Protein AF-A0A357Y0Y4-F1 (afdb_monomer)

Nearest PDB structures (foldseek):
  2h94-assembly1_A  TM=8.566E-01  e=1.399E+00  Homo sapiens
  3q84-assembly2_H  TM=5.110E-01  e=5.531E-01  Homo sapiens
  5x11-assembly3_D  TM=4.456E-01  e=1.315E+00  Bacillus spizizenii str. W23
  6x94-assembly1_A  TM=8.386E-01  e=7.427E+00  Methanosarcina mazei Go1
  6dmp-assembly1_B  TM=4.038E-01  e=7.535E-01  synthetic construct

Structure (mmCIF, N/CA/C/O backbone):
data_AF-A0A357Y0Y4-F1
#
_entry.id   AF-A0A357Y0Y4-F1
#
loop_
_atom_site.group_PDB
_atom_site.id
_atom_site.type_symbol
_atom_site.label_atom_id
_atom_site.label_alt_id
_atom_site.label_comp_id
_atom_site.label_asym_id
_atom_site.label_entity_id
_atom_site.label_seq_id
_atom_site.pdbx_PDB_ins_code
_atom_site.Cartn_x
_atom_site.Cartn_y
_atom_site.Cartn_z
_atom_site.occupancy
_atom_site.B_iso_or_equiv
_atom_site.auth_seq_id
_atom_site.auth_comp_id
_atom_site.auth_asym_id
_atom_site.auth_atom_id
_atom_site.pdbx_PDB_model_num
ATOM 1 N N . LEU A 1 1 ? -14.192 11.789 -15.642 1.00 36.31 1 LEU A N 1
ATOM 2 C CA . LEU A 1 1 ? -14.482 10.952 -14.456 1.00 36.31 1 LEU A CA 1
ATOM 3 C C . LEU A 1 1 ? -14.557 11.874 -13.251 1.00 36.31 1 LEU A C 1
ATOM 5 O O . LEU A 1 1 ? -13.734 12.776 -13.173 1.00 36.31 1 LEU A O 1
ATOM 9 N N . ALA A 1 2 ? -15.581 11.743 -12.408 1.00 38.22 2 ALA A N 1
ATOM 10 C CA . ALA A 1 2 ? -15.852 12.682 -11.322 1.00 38.22 2 ALA A CA 1
ATOM 11 C C . ALA A 1 2 ? -15.793 11.962 -9.970 1.00 38.22 2 ALA A C 1
ATOM 13 O O . ALA A 1 2 ? -16.759 11.302 -9.592 1.00 38.22 2 ALA A O 1
ATOM 14 N N . ASP A 1 3 ? -14.687 12.137 -9.248 1.00 50.03 3 ASP A N 1
ATOM 15 C CA . ASP A 1 3 ? -14.563 11.725 -7.851 1.00 50.03 3 ASP A CA 1
ATOM 16 C C . ASP A 1 3 ? -15.243 12.776 -6.969 1.00 50.03 3 ASP A C 1
ATOM 18 O O . ASP A 1 3 ? -14.812 13.933 -6.890 1.00 50.03 3 ASP A O 1
ATOM 22 N N . LYS A 1 4 ? -16.363 12.397 -6.350 1.00 44.19 4 LYS A N 1
ATOM 23 C CA . LYS A 1 4 ? -17.110 13.262 -5.435 1.00 44.19 4 LYS A CA 1
ATOM 24 C C . LYS A 1 4 ? -17.036 12.696 -4.024 1.00 44.19 4 LYS A C 1
ATOM 26 O O . LYS A 1 4 ? -17.305 11.517 -3.820 1.00 44.19 4 LYS A O 1
ATOM 31 N N . VAL A 1 5 ? -16.703 13.549 -3.062 1.00 53.22 5 VAL A N 1
ATOM 32 C CA . VAL A 1 5 ? -16.558 13.202 -1.647 1.00 53.22 5 VAL A CA 1
ATOM 33 C C . VAL A 1 5 ? -17.590 13.982 -0.839 1.00 53.22 5 VAL A C 1
ATOM 35 O O . VAL A 1 5 ? -17.819 15.170 -1.075 1.00 53.22 5 VAL A O 1
ATOM 38 N N . PHE A 1 6 ? -18.226 13.306 0.114 1.00 51.91 6 PHE A N 1
ATOM 39 C CA . PHE A 1 6 ? -19.171 13.917 1.042 1.00 51.91 6 PHE A CA 1
ATOM 40 C C . PHE A 1 6 ? -18.448 14.305 2.331 1.00 51.91 6 PHE A C 1
ATOM 42 O O . PHE A 1 6 ? -17.707 13.496 2.887 1.00 51.91 6 PHE A O 1
ATOM 49 N N . ALA A 1 7 ? -18.684 15.520 2.820 1.00 51.38 7 ALA A N 1
ATOM 50 C CA . ALA A 1 7 ? -18.201 15.959 4.122 1.00 51.38 7 ALA A CA 1
ATOM 51 C C . ALA A 1 7 ? -19.358 16.502 4.965 1.00 51.38 7 ALA A C 1
ATOM 53 O O . ALA A 1 7 ? -20.245 17.200 4.464 1.00 51.38 7 ALA A O 1
ATOM 54 N N . TYR A 1 8 ? -19.333 16.142 6.246 1.00 53.06 8 TYR A N 1
ATOM 55 C CA . TYR A 1 8 ? -20.266 16.624 7.254 1.00 53.06 8 TYR A CA 1
ATOM 56 C C . TYR A 1 8 ? -19.745 17.915 7.870 1.00 53.06 8 TYR A C 1
ATOM 58 O O . TYR A 1 8 ? -18.614 17.967 8.356 1.00 53.06 8 TYR A O 1
ATOM 66 N N . GLU A 1 9 ? -20.591 18.935 7.866 1.00 64.06 9 GLU A N 1
ATOM 67 C CA . GLU A 1 9 ? -20.335 20.192 8.553 1.00 64.06 9 GLU A CA 1
ATOM 68 C C . GLU A 1 9 ? -20.748 20.084 10.038 1.00 64.06 9 GLU A C 1
ATOM 70 O O . GLU A 1 9 ? -21.577 19.241 10.403 1.00 64.06 9 GLU A O 1
ATOM 75 N N . PRO A 1 10 ? -20.205 20.937 10.926 1.00 45.91 10 PRO A N 1
ATOM 76 C CA . PRO A 1 10 ? -20.505 20.906 12.362 1.00 45.91 10 PRO A CA 1
ATOM 77 C C . PRO A 1 10 ? -21.977 21.172 12.718 1.00 45.91 10 PRO A C 1
ATOM 79 O O . PRO A 1 10 ? -22.388 20.907 13.844 1.00 45.91 10 PRO A O 1
ATOM 82 N N . ASP A 1 11 ? -22.757 21.712 11.779 1.00 52.09 11 ASP A N 1
ATOM 83 C CA . ASP A 1 11 ? -24.198 21.949 11.903 1.00 52.09 11 ASP A CA 1
ATOM 84 C C . ASP A 1 11 ? -25.052 20.734 11.490 1.00 52.09 11 ASP A C 1
ATOM 86 O O . ASP A 1 11 ? -26.279 20.779 11.571 1.00 52.09 11 ASP A O 1
ATOM 90 N N . GLY A 1 12 ? -24.415 19.636 11.070 1.00 51.88 12 GLY A N 1
ATOM 91 C CA . GLY A 1 12 ? -25.079 18.405 10.650 1.00 51.88 12 GLY A CA 1
ATOM 92 C C . GLY A 1 12 ? -25.521 18.393 9.186 1.00 51.88 12 GLY A C 1
ATOM 93 O O . GLY A 1 12 ? -26.154 17.425 8.761 1.00 51.88 12 GLY A O 1
ATOM 94 N N . SER A 1 13 ? -25.191 19.421 8.399 1.00 46.38 13 SER A N 1
ATOM 95 C CA . SER A 1 13 ? -25.477 19.439 6.964 1.00 46.38 13 SER A CA 1
ATOM 96 C C . SER A 1 13 ? -24.418 18.671 6.159 1.00 46.38 13 SER A C 1
ATOM 98 O O . SER A 1 13 ? -23.226 18.681 6.472 1.00 46.38 13 SER A O 1
ATOM 100 N N . LEU A 1 14 ? -24.864 17.970 5.112 1.00 48.44 14 LEU A N 1
ATOM 101 C CA . LEU A 1 14 ? -23.996 17.200 4.220 1.00 48.44 14 LEU A CA 1
ATOM 102 C C . LEU A 1 14 ? -23.660 18.036 2.980 1.00 48.44 14 LEU A C 1
ATOM 104 O O . LEU A 1 14 ? -24.561 18.390 2.215 1.00 48.44 14 LEU A O 1
ATOM 108 N N . LYS A 1 15 ? -22.375 18.321 2.747 1.00 52.84 15 LYS A N 1
ATOM 109 C CA . LYS A 1 15 ? -21.904 19.012 1.536 1.00 52.84 15 LYS A CA 1
ATOM 110 C C . LYS A 1 15 ? -21.086 18.093 0.640 1.00 52.84 15 LYS A C 1
ATOM 112 O O . LYS A 1 15 ? -20.289 17.277 1.096 1.00 52.84 15 LYS A O 1
ATOM 117 N N . LEU A 1 16 ? -21.302 18.256 -0.663 1.00 47.44 16 LEU A N 1
ATOM 118 C CA . LEU A 1 16 ? -20.640 17.500 -1.717 1.00 47.44 16 LEU A CA 1
ATOM 119 C C . LEU A 1 16 ? -19.485 18.317 -2.291 1.00 47.44 16 LEU A C 1
ATOM 121 O O . LEU A 1 16 ? -19.707 19.388 -2.857 1.00 47.44 16 LEU A O 1
ATOM 125 N N . TYR A 1 17 ? -18.272 17.787 -2.191 1.00 52.78 17 TYR A N 1
ATOM 126 C CA . TYR A 1 17 ? -17.077 18.384 -2.773 1.00 52.78 17 TYR A CA 1
ATOM 127 C C . TYR A 1 17 ? -16.596 17.511 -3.935 1.00 52.78 17 TYR A C 1
ATOM 129 O O . TYR A 1 17 ? -16.432 16.299 -3.804 1.00 52.78 17 TYR A O 1
ATOM 137 N N . THR A 1 18 ? -16.424 18.113 -5.110 1.00 42.25 18 THR A N 1
ATOM 138 C CA . THR A 1 18 ? -15.945 17.417 -6.311 1.00 42.25 18 THR A CA 1
ATOM 139 C C . THR A 1 18 ? -14.447 17.661 -6.476 1.00 42.25 18 THR A C 1
ATOM 141 O O . THR A 1 18 ? -14.048 18.767 -6.836 1.00 42.25 18 THR A O 1
ATOM 144 N N . GLY A 1 19 ? -13.637 16.644 -6.184 1.00 46.47 19 GLY A N 1
ATOM 145 C CA . GLY A 1 19 ? -12.172 16.695 -6.153 1.00 46.47 19 GLY A CA 1
ATOM 146 C C . GLY A 1 19 ? -11.649 15.748 -5.072 1.00 46.47 19 GLY A C 1
ATOM 147 O O . GLY A 1 19 ? -12.026 15.900 -3.915 1.00 46.47 19 GLY A O 1
ATOM 148 N N . GLY A 1 20 ? -10.855 14.743 -5.455 1.00 48.88 20 GLY A N 1
ATOM 149 C CA . GLY A 1 20 ? -10.447 13.611 -4.609 1.00 48.88 20 GLY A CA 1
ATOM 150 C C . GLY A 1 20 ? -9.682 13.949 -3.315 1.00 48.88 20 GLY A C 1
ATOM 151 O O . GLY A 1 20 ? -9.526 15.101 -2.921 1.00 48.88 20 GLY A O 1
ATOM 152 N N . TYR A 1 21 ? -9.188 12.909 -2.636 1.00 45.44 21 TYR A N 1
ATOM 153 C CA . TYR A 1 21 ? -8.650 12.930 -1.262 1.00 45.44 21 TYR A CA 1
ATOM 154 C C . TYR A 1 21 ? -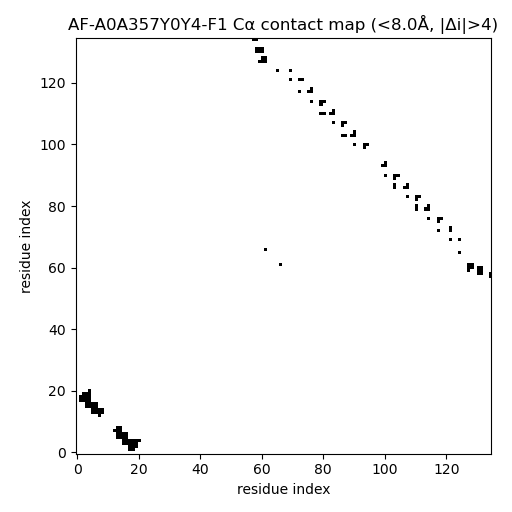7.577 14.007 -0.969 1.00 45.44 21 TYR A C 1
ATOM 156 O O . TYR A 1 21 ? -7.524 14.554 0.133 1.00 45.44 21 TYR A O 1
ATOM 164 N N . THR A 1 22 ? -6.780 14.404 -1.962 1.00 46.06 22 THR A N 1
ATOM 165 C CA . THR A 1 22 ? -5.801 15.504 -1.866 1.00 46.06 22 THR A CA 1
ATOM 166 C C . THR A 1 22 ? -6.440 16.886 -1.662 1.00 46.06 22 THR A C 1
ATOM 168 O O . THR A 1 22 ? -5.866 17.728 -0.973 1.00 46.06 22 THR A O 1
ATOM 171 N N . TYR A 1 23 ? -7.654 17.121 -2.172 1.00 49.47 23 TYR A N 1
ATOM 172 C CA . TYR A 1 23 ? -8.414 18.358 -1.935 1.00 49.47 23 TYR A CA 1
ATOM 173 C C . TYR A 1 23 ? -8.963 18.432 -0.498 1.00 49.47 23 TYR A C 1
ATOM 175 O O . TYR A 1 23 ? -9.050 19.511 0.092 1.00 49.47 23 TYR A O 1
ATOM 183 N N . TYR A 1 24 ? -9.285 17.279 0.099 1.00 50.41 24 TYR A N 1
ATOM 184 C CA . TYR A 1 24 ? -9.765 17.181 1.480 1.00 50.41 24 TYR A CA 1
ATOM 185 C C . TYR A 1 24 ? -8.674 17.542 2.502 1.00 50.41 24 TYR A C 1
ATOM 187 O O . TYR A 1 24 ? -8.943 18.287 3.448 1.00 50.41 24 TYR A O 1
ATOM 195 N N . GLN A 1 25 ? -7.430 17.095 2.288 1.00 53.59 25 GLN A N 1
ATOM 196 C CA . GLN A 1 25 ? -6.319 17.430 3.188 1.00 53.59 25 GLN A CA 1
ATOM 197 C C . GLN A 1 25 ? -5.964 18.926 3.150 1.00 53.59 25 GLN A C 1
ATOM 199 O O . GLN A 1 25 ? -5.863 19.550 4.207 1.00 53.59 25 GLN A O 1
ATOM 204 N N . GLN A 1 26 ? -5.907 19.542 1.961 1.00 51.06 26 GLN A N 1
ATOM 205 C CA . GLN A 1 26 ? -5.614 20.979 1.829 1.00 51.06 26 GLN A CA 1
ATOM 206 C C . GLN A 1 26 ? -6.681 21.875 2.485 1.00 51.06 26 GLN A C 1
ATOM 208 O O . GLN A 1 26 ? -6.356 22.922 3.048 1.00 51.06 26 GLN A O 1
ATOM 213 N N . ARG A 1 27 ? -7.960 21.468 2.484 1.00 54.16 27 ARG A N 1
ATOM 214 C CA . ARG A 1 27 ? -9.017 22.228 3.176 1.00 54.16 27 ARG A CA 1
ATOM 215 C C . ARG A 1 27 ? -8.976 22.082 4.696 1.00 54.16 27 ARG A C 1
ATOM 217 O O . ARG A 1 27 ? -9.282 23.054 5.382 1.00 54.16 27 ARG A O 1
ATOM 224 N N . ARG A 1 28 ? -8.559 20.929 5.235 1.00 54.56 28 ARG A N 1
ATOM 225 C CA . ARG A 1 28 ? -8.399 20.757 6.693 1.00 54.56 28 ARG A CA 1
ATOM 226 C C . ARG A 1 28 ? -7.284 21.622 7.275 1.00 54.56 28 ARG A C 1
ATOM 228 O O . ARG A 1 28 ? -7.406 22.064 8.418 1.00 54.56 28 ARG A O 1
ATOM 235 N N . GLU A 1 29 ? -6.225 21.877 6.515 1.00 51.34 29 GLU A N 1
ATOM 236 C CA . GLU A 1 29 ? -5.148 22.779 6.939 1.00 51.34 29 GLU A CA 1
ATOM 237 C C . GLU A 1 29 ? -5.589 24.249 6.890 1.00 51.34 29 GLU A C 1
ATOM 239 O O . GLU A 1 29 ? -5.338 24.994 7.839 1.00 51.34 29 GLU A O 1
ATOM 244 N N . ALA A 1 30 ? -6.362 24.643 5.871 1.00 50.44 30 ALA A N 1
ATOM 245 C CA . ALA A 1 30 ? -6.948 25.983 5.786 1.00 50.44 30 ALA A CA 1
ATOM 246 C C . ALA A 1 30 ? -7.999 26.260 6.887 1.00 50.44 30 ALA A C 1
ATOM 248 O O . ALA A 1 30 ? -8.058 27.367 7.421 1.00 50.44 30 ALA A O 1
ATOM 249 N N . GLU A 1 31 ? -8.793 25.261 7.294 1.00 49.88 31 GLU A N 1
ATOM 250 C CA . GLU A 1 31 ? -9.769 25.400 8.391 1.00 49.88 31 GLU A CA 1
ATOM 251 C C . GLU A 1 31 ? -9.135 25.471 9.786 1.00 49.88 31 GLU A C 1
ATOM 253 O O . GLU A 1 31 ? -9.699 26.096 10.690 1.00 49.88 31 GLU A O 1
ATOM 258 N N . LYS A 1 32 ? -7.954 24.872 9.983 1.00 45.72 32 LYS A N 1
ATOM 259 C CA . LYS A 1 32 ? -7.208 25.000 11.245 1.00 45.72 32 LYS A CA 1
ATOM 260 C C . LYS A 1 32 ? -6.609 26.397 11.437 1.00 45.72 32 LYS A C 1
ATOM 262 O O . LYS A 1 32 ? -6.428 26.804 12.581 1.00 45.72 32 LYS A O 1
ATOM 267 N N . ALA A 1 33 ? -6.368 27.151 10.363 1.00 42.97 33 ALA A N 1
ATOM 268 C CA . ALA A 1 33 ? -5.815 28.506 10.432 1.00 42.97 33 ALA A CA 1
ATOM 269 C C . ALA A 1 33 ? -6.865 29.610 10.696 1.00 42.97 33 ALA A C 1
ATOM 271 O O . ALA A 1 33 ? -6.496 30.731 11.036 1.00 42.97 33 ALA A O 1
ATOM 272 N N . ALA A 1 34 ? -8.168 29.316 10.581 1.00 45.34 34 ALA A N 1
ATOM 273 C CA . ALA A 1 34 ? -9.238 30.316 10.711 1.00 45.34 34 ALA A CA 1
ATOM 274 C C . ALA A 1 34 ? -9.911 30.374 12.099 1.00 45.34 34 ALA A C 1
ATOM 276 O O . ALA A 1 34 ? -10.781 31.214 12.328 1.00 45.34 34 ALA A O 1
ATOM 277 N N . ARG A 1 35 ? -9.531 29.514 13.054 1.00 42.09 35 ARG A N 1
ATOM 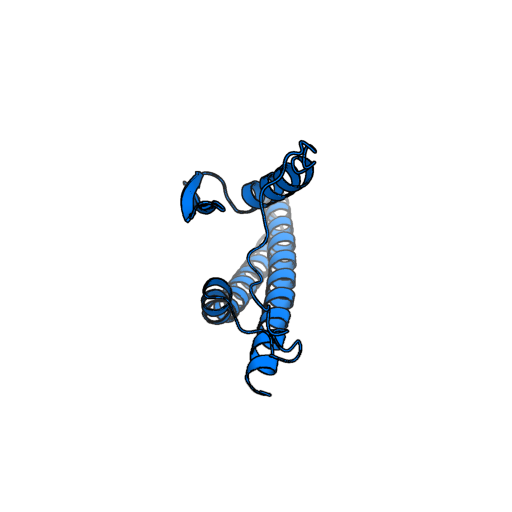278 C CA . ARG A 1 35 ? -10.102 29.521 14.413 1.00 42.09 35 ARG A CA 1
ATOM 279 C C . ARG A 1 35 ? -9.237 30.319 15.387 1.00 42.09 35 ARG A C 1
ATOM 281 O O . ARG A 1 35 ? -8.654 29.769 16.314 1.00 42.09 35 ARG A O 1
ATOM 288 N N . VAL A 1 36 ? -9.217 31.636 15.198 1.00 41.56 36 VAL A N 1
ATOM 289 C CA . VAL A 1 36 ? -8.942 32.584 16.286 1.00 41.56 36 VAL A CA 1
ATOM 290 C C . VAL A 1 36 ? -10.299 32.959 16.890 1.00 41.56 36 VAL A C 1
ATOM 292 O O . VAL A 1 36 ? -11.087 33.622 16.213 1.00 41.56 36 VAL A O 1
ATOM 295 N N . PRO A 1 37 ? -10.646 32.533 18.118 1.00 43.34 37 PRO A N 1
ATOM 296 C CA . PRO A 1 37 ? -11.902 32.945 18.716 1.00 43.34 37 PRO A CA 1
ATOM 297 C C . PRO A 1 37 ? -11.773 34.394 19.191 1.00 43.34 37 PRO A C 1
ATOM 299 O O . PRO A 1 37 ? -11.037 34.714 20.124 1.00 43.34 37 PRO A O 1
ATOM 302 N N . ARG A 1 38 ? -12.506 35.275 18.510 1.00 33.59 38 ARG A N 1
ATOM 303 C CA . ARG A 1 38 ? -12.780 36.651 18.916 1.00 33.59 38 ARG A CA 1
ATOM 304 C C . ARG A 1 38 ? -13.454 36.637 20.292 1.00 33.59 38 ARG A C 1
ATOM 306 O O . ARG A 1 38 ? -14.554 36.113 20.438 1.00 33.59 38 ARG A O 1
ATOM 313 N N . GLN A 1 39 ? -12.776 37.208 21.285 1.00 43.78 39 GLN A N 1
ATOM 314 C CA . GLN A 1 39 ? -13.378 37.646 22.541 1.00 43.78 39 GLN A CA 1
ATOM 315 C C . GLN A 1 39 ? -14.471 38.674 22.237 1.00 43.78 39 GLN A C 1
ATOM 317 O O . GLN A 1 39 ? -14.170 39.734 21.694 1.00 43.78 39 GLN A O 1
ATOM 322 N N . GLU A 1 40 ? -15.706 38.400 22.648 1.00 35.69 40 GLU A N 1
ATOM 323 C CA . GLU A 1 40 ? -16.613 39.459 23.076 1.00 35.69 40 GLU A CA 1
ATOM 324 C C . GLU A 1 40 ? -17.592 38.921 24.124 1.00 35.69 40 GLU A C 1
ATOM 326 O O . GLU A 1 40 ? -18.178 37.847 24.009 1.00 35.69 40 GLU A O 1
ATOM 331 N N . SER A 1 41 ? -17.645 39.665 25.214 1.00 37.16 41 SER A N 1
ATOM 332 C CA . SER A 1 41 ? -18.212 39.372 26.521 1.00 37.16 41 SER A CA 1
ATOM 333 C C . SER A 1 41 ? -19.617 39.948 26.679 1.00 37.16 41 SER A C 1
ATOM 335 O O . SER A 1 41 ? -19.796 41.121 26.370 1.00 37.16 41 SER A O 1
ATOM 337 N N . ALA A 1 42 ? -20.551 39.194 27.273 1.00 36.38 42 ALA A N 1
ATOM 338 C CA . ALA A 1 42 ? -21.488 39.667 28.312 1.00 36.38 42 ALA A CA 1
ATOM 339 C C . ALA A 1 42 ? -22.417 38.527 28.809 1.00 36.38 42 ALA A C 1
ATOM 341 O O . ALA A 1 42 ? -22.642 37.571 28.069 1.00 36.38 42 ALA A O 1
ATOM 342 N N . PRO A 1 43 ? -22.934 38.586 30.058 1.00 54.91 43 PRO A N 1
ATOM 343 C CA . PRO A 1 43 ? -23.205 37.394 30.867 1.00 54.91 43 PRO A CA 1
ATOM 344 C C . PRO A 1 43 ? -24.694 37.161 31.193 1.00 54.91 43 PRO A C 1
ATOM 346 O O . PRO A 1 43 ? -25.446 38.115 31.366 1.00 54.91 43 PRO A O 1
ATOM 349 N N . ALA A 1 44 ? -25.101 35.900 31.405 1.00 34.56 44 ALA A N 1
ATOM 350 C CA . ALA A 1 44 ? -26.301 35.574 32.189 1.00 34.56 44 ALA A CA 1
ATOM 351 C C . ALA A 1 44 ? -26.308 34.121 32.723 1.00 34.56 44 ALA A C 1
ATOM 353 O O . ALA A 1 44 ? -26.599 33.183 31.992 1.00 34.56 44 ALA A O 1
ATOM 354 N N . ALA A 1 45 ? -26.037 34.018 34.029 1.00 39.94 45 ALA A N 1
ATOM 355 C CA . ALA A 1 45 ? -26.510 33.061 35.045 1.00 39.94 45 ALA A CA 1
ATOM 356 C C . ALA A 1 45 ? -26.322 31.523 34.886 1.00 39.94 45 ALA A C 1
ATOM 358 O O . ALA A 1 45 ? -26.568 30.942 33.831 1.00 39.94 45 ALA A O 1
ATOM 359 N N . PRO A 1 46 ? -25.957 30.822 35.984 1.00 47.91 46 PRO A N 1
ATOM 360 C CA . PRO A 1 46 ? -25.518 29.434 35.947 1.00 47.91 46 PRO A CA 1
ATOM 361 C C . PRO A 1 46 ? -26.696 28.459 36.068 1.00 47.91 46 PRO A C 1
ATOM 363 O O . PRO A 1 46 ? -27.537 28.579 36.959 1.00 47.91 46 PRO A O 1
ATOM 366 N N . LYS A 1 47 ? -26.713 27.416 35.237 1.00 41.97 47 LYS A N 1
ATOM 367 C CA . LYS A 1 47 ? -27.358 26.149 35.598 1.00 41.97 47 LYS A CA 1
ATOM 368 C C . LYS A 1 47 ? -26.269 25.102 35.719 1.00 41.97 47 LYS A C 1
ATOM 370 O O . LYS A 1 47 ? -25.661 24.708 34.730 1.00 41.97 47 LYS A O 1
ATOM 375 N N . SER A 1 48 ? -26.014 24.699 36.960 1.00 49.12 48 SER A N 1
ATOM 376 C CA . SER A 1 48 ? -25.148 23.580 37.293 1.00 49.12 48 SER A CA 1
ATOM 377 C C . SER A 1 48 ? -25.702 22.312 36.647 1.00 49.12 48 SER A C 1
ATOM 379 O O . SER A 1 48 ? -26.663 21.718 37.139 1.00 49.12 48 SER A O 1
ATOM 381 N N . VAL A 1 49 ? -25.091 21.886 35.550 1.00 42.91 49 VAL A N 1
ATOM 382 C CA . VAL A 1 49 ? -25.120 20.482 35.166 1.00 42.91 49 VAL A CA 1
ATOM 383 C C . VAL A 1 49 ? -23.882 19.890 35.814 1.00 42.91 49 VAL A C 1
ATOM 385 O O . VAL A 1 49 ? -22.763 20.235 35.451 1.00 42.91 49 VAL A O 1
ATOM 388 N N . GLN A 1 50 ? -24.088 19.072 36.845 1.00 47.06 50 GLN A N 1
ATOM 389 C CA . GLN A 1 50 ? -23.044 18.191 37.350 1.00 47.06 50 GLN A CA 1
ATOM 390 C C . GLN A 1 50 ? -22.594 17.304 36.184 1.00 47.06 50 GLN A C 1
ATOM 392 O O . GLN A 1 50 ? -23.248 16.312 35.859 1.00 47.06 50 GLN A O 1
ATOM 397 N N . GLU A 1 51 ? -21.493 17.671 35.534 1.00 45.09 51 GLU A N 1
ATOM 398 C CA . GLU A 1 51 ? -20.741 16.740 34.708 1.00 45.09 51 GLU A CA 1
ATOM 399 C C . GLU A 1 51 ? -20.174 15.681 35.650 1.00 45.09 51 GLU A C 1
ATOM 401 O O . GLU A 1 51 ? -19.194 15.897 36.362 1.00 45.09 51 GLU A O 1
ATOM 406 N N . LYS A 1 52 ? -20.831 14.517 35.692 1.00 49.03 52 LYS A N 1
ATOM 407 C CA . LYS A 1 52 ? -20.172 13.307 36.180 1.00 49.03 52 LYS A CA 1
ATOM 408 C C . LYS A 1 52 ? -18.884 13.149 35.367 1.00 49.03 52 LYS A C 1
ATOM 410 O O . LYS A 1 52 ? -18.975 13.200 34.137 1.00 49.03 52 LYS A O 1
ATOM 415 N N . PRO A 1 53 ? -17.722 12.926 36.001 1.00 46.28 53 PRO A N 1
ATOM 416 C CA . PRO A 1 53 ? -16.504 12.651 35.262 1.00 46.28 53 PRO A CA 1
ATOM 417 C C . PRO A 1 53 ? -16.763 11.378 34.455 1.00 46.28 53 PRO A C 1
ATOM 419 O O . PRO A 1 53 ? -16.968 10.302 35.020 1.00 46.28 53 PRO A O 1
ATOM 422 N N . ARG A 1 54 ? -16.864 11.506 33.127 1.00 54.03 54 ARG A N 1
ATOM 423 C CA . ARG A 1 54 ? -16.859 10.343 32.241 1.00 54.03 54 ARG A CA 1
ATOM 424 C C . ARG A 1 54 ? -15.515 9.671 32.478 1.00 54.03 54 ARG A C 1
ATOM 426 O O . ARG A 1 54 ? -14.481 10.233 32.140 1.00 54.03 54 ARG A O 1
ATOM 433 N N . SER A 1 55 ? -15.581 8.518 33.134 1.00 49.62 55 SER A N 1
ATOM 434 C CA . SER A 1 55 ? -14.482 7.594 33.391 1.00 49.62 55 SER A CA 1
ATOM 435 C C . SER A 1 55 ? -13.520 7.574 32.203 1.00 49.62 55 SER A C 1
ATOM 437 O O . SER A 1 55 ? -13.943 7.235 31.094 1.00 49.62 55 SER A O 1
ATOM 439 N N . GLN A 1 56 ? -12.267 7.957 32.444 1.00 55.28 56 GLN A N 1
ATOM 440 C CA . GLN A 1 56 ? -11.195 8.005 31.445 1.00 55.28 56 GLN A CA 1
ATOM 441 C C . G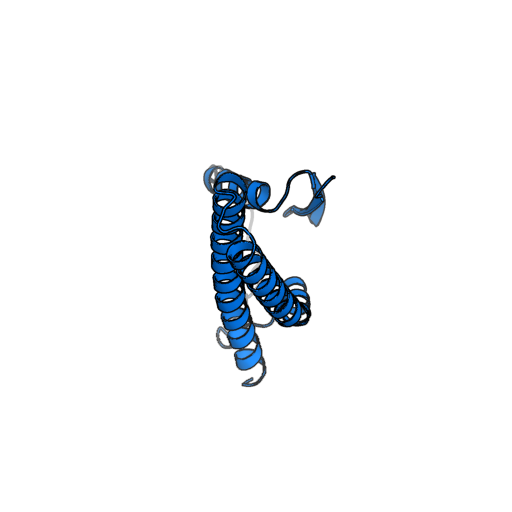LN A 1 56 ? -10.719 6.610 30.995 1.00 55.28 56 GLN A C 1
ATOM 443 O O . GLN A 1 56 ? -9.863 6.527 30.128 1.00 55.28 56 GLN A O 1
ATOM 448 N N . ASP A 1 57 ? -11.319 5.533 31.509 1.00 59.16 57 ASP A N 1
ATOM 449 C CA . ASP A 1 57 ? -10.825 4.161 31.333 1.00 59.16 57 ASP A CA 1
ATOM 450 C C . ASP A 1 57 ? -11.603 3.317 30.315 1.00 59.16 57 ASP A C 1
ATOM 452 O O . ASP A 1 57 ? -11.457 2.099 30.289 1.00 59.16 57 ASP A O 1
ATOM 456 N N . LYS A 1 58 ? -12.486 3.907 29.497 1.00 64.88 58 LYS A N 1
ATOM 457 C CA . LYS A 1 58 ? -13.186 3.107 28.478 1.00 64.88 58 LYS A CA 1
ATOM 458 C C . LYS A 1 58 ? -12.308 2.957 27.238 1.00 64.88 58 LYS A C 1
ATOM 460 O O . LYS A 1 58 ? -11.860 3.984 26.721 1.00 64.88 58 LYS A O 1
ATOM 465 N N . PRO A 1 59 ? -12.124 1.728 26.726 1.00 70.19 59 PRO A N 1
ATOM 466 C CA . PRO A 1 59 ? -11.371 1.505 25.501 1.00 70.19 59 PRO A CA 1
ATOM 467 C C . PRO A 1 59 ? -11.984 2.301 24.355 1.00 70.19 59 PRO A C 1
ATOM 469 O O . PRO A 1 59 ? -13.202 2.533 24.271 1.00 70.19 59 PRO A O 1
ATOM 472 N N . ARG A 1 60 ? -11.123 2.717 23.437 1.00 81.62 60 ARG A N 1
ATOM 473 C CA . ARG A 1 60 ? -11.561 3.377 22.219 1.00 81.62 60 ARG A CA 1
ATOM 474 C C . ARG A 1 60 ? -12.338 2.375 21.364 1.00 81.62 60 ARG A C 1
ATOM 476 O O . ARG A 1 60 ? -11.877 1.268 21.137 1.00 81.62 60 ARG A O 1
ATOM 483 N N . ARG A 1 61 ? -13.515 2.775 20.876 1.00 89.81 61 ARG A N 1
ATOM 484 C CA . ARG A 1 61 ? -14.324 1.971 19.946 1.00 89.81 61 ARG A CA 1
ATOM 485 C C . ARG A 1 61 ? -14.213 2.517 18.530 1.00 89.81 61 ARG A C 1
ATOM 487 O O . ARG A 1 61 ? -14.017 3.723 18.363 1.00 89.81 61 ARG A O 1
ATOM 494 N N . PHE A 1 62 ? -14.405 1.654 17.536 1.00 91.12 62 PHE A N 1
ATOM 495 C CA . PHE A 1 62 ? -14.498 2.073 16.140 1.00 91.12 62 PHE A CA 1
ATOM 496 C C . PHE A 1 62 ? -15.610 3.104 15.928 1.00 91.12 62 PHE A C 1
ATOM 498 O O . PHE A 1 62 ? -16.725 2.978 16.444 1.00 91.12 62 PHE A O 1
ATOM 505 N N . THR A 1 63 ? -15.321 4.103 15.102 1.00 93.62 63 THR A N 1
ATOM 506 C CA . THR A 1 63 ? -16.360 4.894 14.436 1.00 93.62 63 THR A CA 1
ATOM 507 C C . THR A 1 63 ? -17.002 4.089 13.302 1.00 93.62 63 THR A C 1
ATOM 509 O O . THR A 1 63 ? -16.423 3.125 12.807 1.00 93.62 63 THR A O 1
ATOM 512 N N . PHE A 1 64 ? -18.187 4.494 12.834 1.00 90.50 64 PHE A N 1
ATOM 513 C CA . PHE A 1 64 ? -18.863 3.817 11.715 1.00 90.50 64 PHE A CA 1
ATOM 514 C C . PHE A 1 64 ? -17.996 3.755 10.444 1.00 90.50 64 PHE A C 1
ATOM 516 O O . PHE A 1 64 ? -17.964 2.737 9.757 1.00 90.50 64 PHE A O 1
ATOM 523 N N . SER A 1 65 ? -17.260 4.830 10.149 1.00 91.81 65 SER A N 1
ATOM 524 C CA . SER A 1 65 ? -16.324 4.873 9.025 1.00 91.81 65 SER A CA 1
ATOM 525 C C . SER A 1 65 ? -15.154 3.911 9.204 1.00 91.81 65 SER A C 1
ATOM 527 O O . SER A 1 65 ? -14.834 3.192 8.267 1.00 91.81 65 SER A O 1
ATOM 529 N N . GLU A 1 66 ? -14.552 3.860 10.397 1.00 93.25 66 GLU A N 1
ATOM 530 C CA . GLU A 1 66 ? -13.434 2.947 10.676 1.00 93.25 66 GLU A CA 1
ATOM 531 C C . GLU A 1 66 ? -13.888 1.484 10.660 1.00 93.25 66 GLU A C 1
ATOM 533 O O . GLU A 1 66 ? -13.157 0.630 10.183 1.00 93.25 66 GLU A O 1
ATOM 538 N N . GLN A 1 67 ? -15.110 1.188 11.110 1.00 92.81 67 GLN A N 1
ATOM 539 C CA . GLN A 1 67 ? -15.661 -0.165 11.045 1.00 92.81 67 GLN A CA 1
ATOM 540 C C . GLN A 1 67 ? -15.831 -0.642 9.598 1.00 92.81 67 GLN A C 1
ATOM 542 O O . GLN A 1 67 ? -15.518 -1.788 9.284 1.00 92.81 67 GLN A O 1
ATOM 547 N N . LYS A 1 68 ? -16.315 0.236 8.711 1.00 92.12 68 LYS A N 1
ATOM 548 C CA . LYS A 1 68 ? -16.396 -0.071 7.281 1.00 92.12 68 LYS A CA 1
ATOM 549 C C . LYS A 1 68 ? -15.003 -0.243 6.675 1.00 92.12 68 LYS A C 1
ATOM 551 O O . LYS A 1 68 ? -14.780 -1.187 5.930 1.00 92.12 68 LYS A O 1
ATOM 556 N N . GLU A 1 69 ? -14.083 0.657 7.003 1.00 93.75 69 GLU A N 1
ATOM 557 C CA . GLU A 1 69 ? -12.708 0.604 6.512 1.00 93.75 69 GLU A CA 1
ATOM 558 C C . GLU A 1 69 ? -12.008 -0.690 6.930 1.00 93.75 69 GLU A C 1
ATOM 560 O O . GLU A 1 69 ? -11.422 -1.356 6.088 1.00 93.75 69 GLU A O 1
ATOM 565 N N . TYR A 1 70 ? -12.145 -1.098 8.191 1.00 95.56 70 TYR A N 1
ATOM 566 C CA . TYR A 1 70 ? -11.583 -2.344 8.708 1.00 95.56 70 TYR A CA 1
ATOM 567 C C . TYR A 1 70 ? -12.104 -3.579 7.959 1.00 95.56 70 TYR A C 1
ATOM 569 O O . TYR A 1 70 ? -11.342 -4.496 7.681 1.00 95.56 70 TYR A O 1
ATOM 577 N N . ALA A 1 71 ? -13.376 -3.575 7.547 1.00 95.75 71 ALA A N 1
ATOM 578 C CA . ALA A 1 71 ? -13.952 -4.663 6.756 1.00 95.75 71 ALA A CA 1
ATOM 579 C C . ALA A 1 71 ? -13.437 -4.725 5.303 1.00 95.75 71 ALA A C 1
ATOM 581 O O . ALA A 1 71 ? -13.579 -5.757 4.650 1.00 95.75 71 ALA A O 1
ATOM 582 N N . GLU A 1 72 ? -12.885 -3.631 4.771 1.00 95.69 72 GLU A N 1
ATOM 583 C CA . GLU A 1 72 ? -12.468 -3.521 3.366 1.00 95.69 72 GLU A CA 1
ATOM 584 C C . GLU A 1 72 ? -10.938 -3.517 3.198 1.00 95.69 72 GLU A C 1
ATOM 586 O O . GLU A 1 72 ? -10.435 -3.946 2.157 1.00 95.69 72 GLU A O 1
ATOM 591 N N . ILE A 1 73 ? -10.189 -3.047 4.201 1.00 93.25 73 ILE A N 1
ATOM 592 C CA . ILE A 1 73 ? -8.767 -2.703 4.081 1.00 93.25 73 ILE A CA 1
ATOM 593 C C . ILE A 1 73 ? -7.882 -3.892 3.691 1.00 93.25 73 ILE A C 1
ATOM 595 O O . ILE A 1 73 ? -6.994 -3.719 2.862 1.00 93.25 73 ILE A O 1
ATOM 599 N N . GLU A 1 74 ? -8.163 -5.103 4.179 1.00 95.31 74 GLU A N 1
ATOM 600 C CA . GLU A 1 74 ? -7.420 -6.311 3.788 1.00 95.31 74 GLU A CA 1
ATOM 601 C C . GLU A 1 74 ? -7.564 -6.606 2.289 1.00 95.31 74 GLU A C 1
ATOM 603 O O . GLU A 1 74 ? -6.592 -6.922 1.602 1.00 95.31 74 GLU A O 1
ATOM 608 N N . GLY A 1 75 ? -8.773 -6.433 1.745 1.00 93.81 75 GLY A N 1
ATOM 609 C CA . GLY A 1 75 ? -9.028 -6.578 0.314 1.00 93.81 75 GLY A CA 1
ATOM 610 C C . GLY A 1 75 ? -8.324 -5.498 -0.510 1.00 93.81 75 GLY A C 1
ATOM 611 O O . GLY A 1 75 ? -7.797 -5.779 -1.587 1.00 93.81 75 GLY A O 1
ATOM 612 N N . VAL A 1 76 ? -8.267 -4.266 0.005 1.00 91.12 76 VAL A N 1
ATOM 613 C CA . VAL A 1 76 ? -7.558 -3.153 -0.646 1.00 91.12 76 VAL A CA 1
ATOM 614 C C . VAL A 1 76 ? -6.041 -3.376 -0.641 1.00 91.12 76 VAL A C 1
ATOM 616 O O . VAL A 1 76 ? -5.392 -3.102 -1.655 1.00 91.12 76 VAL A O 1
ATOM 619 N N . ILE A 1 77 ? -5.481 -3.903 0.452 1.00 92.25 77 ILE A N 1
ATOM 620 C CA . ILE A 1 77 ? -4.074 -4.320 0.554 1.00 92.25 77 ILE A CA 1
ATOM 621 C C . ILE A 1 77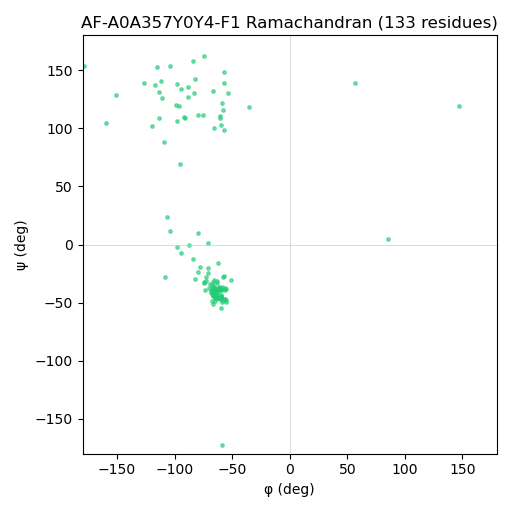 ? -3.788 -5.397 -0.493 1.00 92.25 77 ILE A C 1
ATOM 623 O O . ILE A 1 77 ? -2.947 -5.184 -1.364 1.00 92.25 77 ILE A O 1
ATOM 627 N N . ALA A 1 78 ? -4.560 -6.487 -0.500 1.00 94.81 78 ALA A N 1
ATOM 628 C CA . ALA A 1 78 ? -4.376 -7.589 -1.444 1.00 94.81 78 ALA A CA 1
ATOM 629 C C . ALA A 1 78 ? -4.491 -7.143 -2.915 1.00 94.81 78 ALA A C 1
ATOM 631 O O . ALA A 1 78 ? -3.717 -7.585 -3.767 1.00 94.81 78 ALA A O 1
ATOM 632 N N . SER A 1 79 ? -5.424 -6.235 -3.228 1.00 93.88 79 SER A N 1
ATOM 633 C CA . SER A 1 79 ? -5.535 -5.638 -4.567 1.00 93.88 79 SER A CA 1
ATOM 634 C C . SER A 1 79 ? -4.297 -4.816 -4.923 1.00 93.88 79 SER A C 1
ATOM 636 O O . SER A 1 79 ? -3.758 -4.970 -6.015 1.00 93.88 79 SER A O 1
ATOM 638 N N . THR A 1 80 ? -3.817 -3.978 -3.999 1.00 88.62 80 THR A N 1
ATOM 639 C CA . THR A 1 80 ? -2.642 -3.117 -4.214 1.00 88.62 80 THR A CA 1
ATOM 640 C C . THR A 1 80 ? -1.372 -3.957 -4.409 1.00 88.62 80 THR A C 1
ATOM 642 O O . THR A 1 80 ? -0.589 -3.681 -5.316 1.00 88.62 80 THR A O 1
ATOM 645 N N . GLU A 1 81 ? -1.198 -5.042 -3.650 1.00 97.00 81 GLU A N 1
ATOM 646 C CA . GLU A 1 81 ? -0.121 -6.019 -3.868 1.00 97.00 81 GLU A CA 1
ATOM 647 C C . GLU A 1 81 ? -0.236 -6.727 -5.226 1.00 97.00 81 GLU A C 1
ATOM 649 O O . GLU A 1 81 ? 0.768 -6.986 -5.895 1.00 97.00 81 GLU A O 1
ATOM 654 N N . GLY A 1 82 ? -1.460 -7.065 -5.640 1.00 94.44 82 GLY A N 1
ATOM 655 C CA . GLY A 1 82 ? -1.737 -7.653 -6.948 1.00 94.44 82 GLY A CA 1
ATOM 656 C C . GLY A 1 82 ? -1.353 -6.718 -8.094 1.00 94.44 82 GLY A C 1
ATOM 657 O O . GLY A 1 82 ? -0.674 -7.138 -9.031 1.00 94.44 82 GLY A O 1
ATOM 658 N N . GLU A 1 83 ? -1.732 -5.445 -7.997 1.00 91.19 83 GLU A N 1
ATOM 659 C CA . GLU A 1 83 ? -1.354 -4.394 -8.948 1.00 91.19 83 GLU A CA 1
ATOM 660 C C . GLU A 1 83 ? 0.169 -4.229 -9.019 1.00 91.19 83 GLU A C 1
ATOM 662 O O . GLU A 1 83 ? 0.726 -4.207 -10.118 1.00 91.19 83 GLU A O 1
ATOM 667 N N . LEU A 1 84 ? 0.857 -4.210 -7.872 1.00 95.12 84 LEU A N 1
ATOM 668 C CA . LEU A 1 84 ? 2.317 -4.101 -7.814 1.00 95.12 84 LEU A CA 1
ATOM 669 C C . LEU A 1 84 ? 3.005 -5.265 -8.547 1.00 95.12 84 LEU A C 1
ATOM 671 O O . LEU A 1 84 ? 3.886 -5.046 -9.379 1.00 95.12 84 LEU A O 1
ATOM 675 N N . LYS A 1 85 ? 2.539 -6.504 -8.331 1.00 96.56 85 LYS A N 1
ATOM 676 C CA . LYS A 1 85 ? 3.038 -7.697 -9.045 1.00 96.56 85 LYS A CA 1
ATOM 677 C C . LYS A 1 85 ? 2.837 -7.593 -10.557 1.00 96.56 85 LYS A C 1
ATOM 679 O O . LYS A 1 85 ? 3.692 -8.030 -11.330 1.00 96.56 85 LYS A O 1
ATOM 684 N N . VAL A 1 86 ? 1.709 -7.034 -10.999 1.00 95.31 86 VAL A N 1
ATOM 685 C CA . VAL A 1 86 ? 1.446 -6.805 -12.427 1.00 95.31 86 VAL A CA 1
ATOM 686 C C . VAL A 1 86 ? 2.408 -5.762 -12.993 1.00 95.31 86 VAL A C 1
ATOM 688 O O . VAL A 1 86 ? 2.974 -5.998 -14.061 1.00 95.31 86 VAL A O 1
ATOM 691 N N . VAL A 1 87 ? 2.637 -4.653 -12.285 1.00 95.50 87 VAL A N 1
ATOM 692 C CA . VAL A 1 87 ? 3.596 -3.613 -12.693 1.00 95.50 87 VAL A CA 1
ATOM 693 C C . VAL A 1 87 ? 5.002 -4.195 -12.833 1.00 95.50 87 VAL A C 1
ATOM 695 O O . VAL A 1 87 ? 5.610 -4.026 -13.888 1.00 95.50 87 VAL A O 1
ATOM 698 N N . HIS A 1 88 ? 5.480 -4.968 -11.853 1.00 96.31 88 HIS A N 1
ATOM 699 C CA . HIS A 1 88 ? 6.785 -5.640 -11.927 1.00 96.31 88 HIS A CA 1
ATOM 700 C C . HIS A 1 88 ? 6.912 -6.531 -13.162 1.00 96.31 88 HIS A C 1
ATOM 702 O O . HIS A 1 88 ? 7.867 -6.406 -13.929 1.00 96.31 88 HIS A O 1
ATOM 708 N N . LYS A 1 89 ? 5.900 -7.359 -13.437 1.00 96.19 89 LYS A N 1
ATOM 709 C CA . LYS A 1 89 ? 5.883 -8.206 -14.636 1.00 96.19 89 LYS A CA 1
ATOM 710 C C . LYS A 1 89 ? 5.904 -7.388 -15.931 1.00 96.19 89 LYS A C 1
ATOM 712 O O . LYS A 1 89 ? 6.534 -7.785 -16.910 1.00 96.19 89 LYS A O 1
ATOM 717 N N . LEU A 1 90 ? 5.211 -6.251 -15.968 1.00 92.94 90 LEU A N 1
ATOM 718 C CA . LEU A 1 90 ? 5.224 -5.357 -17.128 1.00 92.94 90 LEU A CA 1
ATOM 719 C C . LEU A 1 90 ? 6.585 -4.679 -17.312 1.00 92.94 90 LEU A C 1
ATOM 721 O O . LEU A 1 90 ? 6.992 -4.473 -18.458 1.00 92.94 90 LEU A O 1
ATOM 725 N N . MET A 1 91 ? 7.294 -4.358 -16.228 1.00 94.31 91 MET A N 1
ATOM 726 C CA . MET A 1 91 ? 8.647 -3.795 -16.282 1.00 94.31 91 MET A CA 1
ATOM 727 C C . MET A 1 91 ? 9.632 -4.795 -16.885 1.00 94.31 91 MET A C 1
ATOM 729 O O . MET A 1 91 ? 10.348 -4.441 -17.819 1.00 94.31 91 MET A O 1
ATOM 733 N N . GLU A 1 92 ? 9.594 -6.057 -16.445 1.00 94.62 92 GLU A N 1
ATOM 734 C 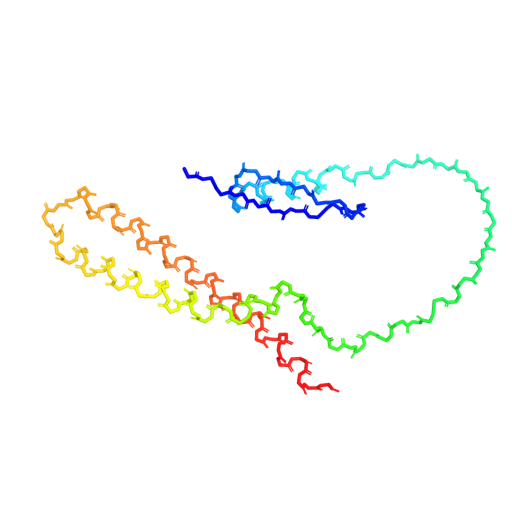CA . GLU A 1 92 ? 10.408 -7.145 -17.013 1.00 94.62 92 GLU A CA 1
ATOM 735 C C . GLU A 1 92 ? 10.194 -7.298 -18.528 1.00 94.62 92 GLU A C 1
ATOM 737 O O . GLU A 1 92 ? 11.138 -7.520 -19.286 1.00 94.62 92 GLU A O 1
ATOM 742 N N . GLN A 1 93 ? 8.952 -7.129 -18.991 1.00 94.81 93 GLN A N 1
ATOM 743 C CA . GLN A 1 93 ? 8.592 -7.217 -20.410 1.00 94.81 93 GLN A CA 1
ATOM 744 C C . GLN A 1 93 ? 8.959 -5.968 -21.223 1.00 94.81 93 GLN A C 1
ATOM 746 O O . GLN A 1 93 ? 9.017 -6.038 -22.450 1.00 94.81 93 GLN A O 1
ATOM 751 N N . SER A 1 94 ? 9.184 -4.826 -20.571 1.00 92.12 94 SER A N 1
ATOM 752 C CA . SER A 1 94 ? 9.355 -3.521 -21.226 1.00 92.12 94 SER A CA 1
ATOM 753 C C . SER A 1 94 ? 10.811 -3.037 -21.220 1.00 92.12 94 SER A C 1
ATOM 755 O O . SER A 1 94 ? 11.062 -1.846 -21.359 1.00 92.12 94 SER A O 1
ATOM 757 N N . ALA A 1 95 ? 11.785 -3.948 -21.107 1.00 85.81 95 ALA A N 1
ATOM 758 C CA . ALA A 1 95 ? 13.210 -3.620 -20.961 1.00 85.81 95 ALA A CA 1
ATOM 759 C C . ALA A 1 95 ? 13.803 -2.746 -22.090 1.00 85.81 95 ALA A C 1
ATOM 761 O O . ALA A 1 95 ? 14.766 -2.020 -21.859 1.00 85.81 95 ALA A O 1
ATOM 762 N N . ALA A 1 96 ? 13.243 -2.809 -23.303 1.00 90.31 96 ALA A N 1
ATOM 763 C CA . ALA A 1 96 ? 13.688 -2.012 -24.452 1.00 90.31 96 ALA A CA 1
ATOM 764 C C . ALA A 1 96 ? 12.905 -0.694 -24.641 1.00 90.31 96 ALA A C 1
ATOM 766 O O . ALA A 1 96 ? 13.272 0.115 -25.492 1.00 90.31 96 ALA A O 1
ATOM 767 N N . ASP A 1 97 ? 11.835 -0.474 -23.871 1.00 94.44 97 ASP A N 1
ATOM 768 C CA . ASP A 1 97 ? 10.994 0.724 -23.930 1.00 94.44 97 ASP A CA 1
ATOM 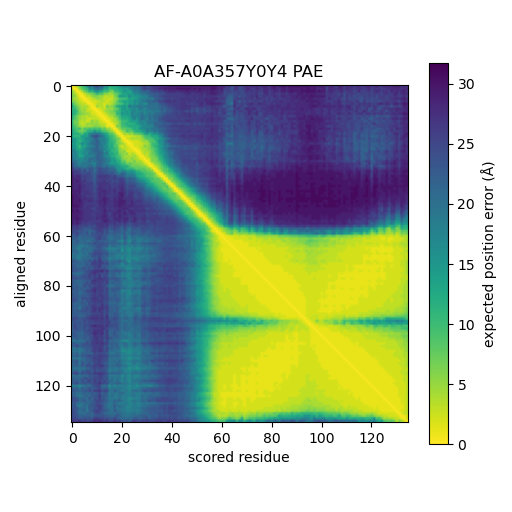769 C C . ASP A 1 97 ? 11.216 1.576 -22.676 1.00 94.44 97 ASP A C 1
ATOM 771 O O . ASP A 1 97 ? 10.538 1.439 -21.657 1.00 94.44 97 ASP A O 1
ATOM 775 N N . TYR A 1 98 ? 12.203 2.467 -22.759 1.00 91.50 98 TYR A N 1
ATOM 776 C CA . TYR A 1 98 ? 12.595 3.334 -21.648 1.00 91.50 98 TYR A CA 1
ATOM 777 C C . TYR A 1 98 ? 11.488 4.300 -21.204 1.00 91.50 98 TYR A C 1
ATOM 779 O O . TYR A 1 98 ? 11.420 4.636 -20.022 1.00 91.50 98 TYR A O 1
ATOM 787 N N . GLY A 1 99 ? 10.623 4.744 -22.123 1.00 95.38 99 GLY A N 1
ATOM 788 C CA . GLY A 1 99 ? 9.506 5.630 -21.791 1.00 95.38 99 GLY A CA 1
ATOM 789 C C . GLY A 1 99 ? 8.497 4.906 -20.908 1.00 95.38 99 GLY A C 1
ATOM 790 O O . GLY A 1 99 ? 8.188 5.358 -19.804 1.00 95.38 99 GLY A O 1
ATOM 791 N N . LYS A 1 100 ? 8.081 3.717 -21.347 1.00 94.00 100 LYS A N 1
ATOM 792 C CA . LYS A 1 100 ? 7.178 2.854 -20.585 1.00 94.00 100 LYS A CA 1
ATOM 793 C C . LYS A 1 100 ? 7.790 2.388 -19.264 1.00 94.00 100 LYS A C 1
ATOM 795 O O . LYS A 1 100 ? 7.090 2.331 -18.258 1.00 94.00 100 LYS A O 1
ATOM 800 N N . LEU A 1 101 ? 9.088 2.084 -19.235 1.00 96.12 101 LEU A N 1
ATOM 801 C CA . LEU A 1 101 ? 9.776 1.680 -18.007 1.00 96.12 101 LEU A CA 1
ATOM 802 C C . LEU A 1 101 ? 9.773 2.800 -16.952 1.00 96.12 101 LEU A C 1
ATOM 804 O O . LEU A 1 101 ? 9.558 2.525 -15.774 1.00 96.12 101 LEU A O 1
ATOM 808 N N . ASN A 1 102 ? 9.950 4.057 -17.369 1.00 95.62 102 ASN A N 1
ATOM 809 C CA . ASN A 1 102 ? 9.868 5.209 -16.470 1.00 95.62 102 ASN A CA 1
ATOM 810 C C . ASN A 1 102 ? 8.452 5.397 -15.897 1.00 95.62 102 ASN A C 1
ATOM 812 O O . ASN A 1 102 ? 8.300 5.642 -14.702 1.00 95.62 102 ASN A O 1
ATOM 816 N N . GLU A 1 103 ? 7.413 5.249 -16.723 1.00 96.19 103 GLU A N 1
ATOM 817 C CA . GLU A 1 103 ? 6.019 5.302 -16.259 1.00 96.19 103 GLU A CA 1
ATOM 818 C C . GLU A 1 103 ? 5.706 4.179 -15.261 1.00 96.19 103 GLU A C 1
ATOM 820 O O . GLU A 1 103 ? 5.135 4.433 -14.201 1.00 96.19 103 GLU A O 1
ATOM 825 N N . LEU A 1 104 ? 6.120 2.947 -15.567 1.00 95.94 104 LEU A N 1
ATOM 826 C CA . LEU A 1 104 ? 5.919 1.794 -14.689 1.00 95.94 104 LEU A CA 1
ATOM 827 C C . LEU A 1 104 ? 6.676 1.940 -13.364 1.00 95.94 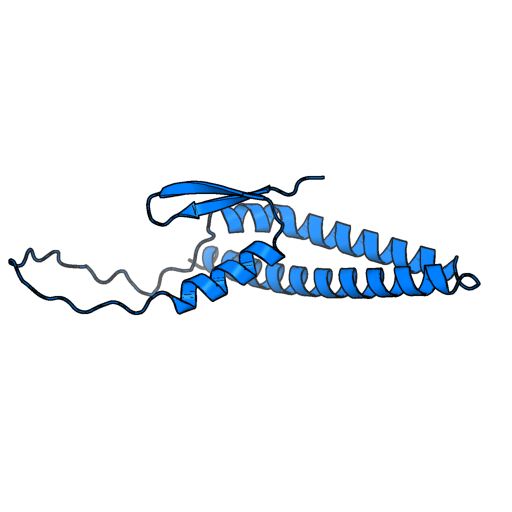104 LEU A C 1
ATOM 829 O O . LEU A 1 104 ? 6.122 1.610 -12.324 1.00 95.94 104 LEU A O 1
ATOM 833 N N . SER A 1 105 ? 7.889 2.497 -13.370 1.00 95.75 105 SER A N 1
ATOM 834 C CA . SER A 1 105 ? 8.650 2.762 -12.141 1.00 95.75 105 SER A CA 1
ATOM 835 C C . SER A 1 105 ? 7.977 3.814 -11.245 1.00 95.75 105 SER A C 1
ATOM 837 O O . SER A 1 105 ? 7.948 3.678 -10.019 1.00 95.75 105 SER A O 1
ATOM 839 N N . GLN A 1 106 ? 7.363 4.845 -11.836 1.00 97.31 106 GLN A N 1
ATOM 840 C CA . GLN A 1 106 ? 6.559 5.809 -11.076 1.00 97.31 106 GLN A CA 1
ATOM 841 C C . GLN A 1 106 ? 5.311 5.151 -10.476 1.00 97.31 106 GLN A C 1
ATOM 843 O O . GLN A 1 106 ? 4.976 5.413 -9.320 1.00 97.31 106 GLN A O 1
ATOM 848 N N . GLN A 1 107 ? 4.645 4.273 -11.234 1.00 94.94 107 GLN A N 1
ATOM 849 C CA . GLN A 1 107 ? 3.501 3.504 -10.738 1.00 94.94 107 GLN A CA 1
ATOM 850 C C . GLN A 1 107 ? 3.900 2.553 -9.608 1.00 94.94 107 GLN A C 1
ATOM 852 O O . GLN A 1 107 ? 3.220 2.520 -8.588 1.00 94.94 107 GLN A O 1
ATOM 857 N N . GLU A 1 108 ? 5.013 1.833 -9.749 1.00 97.75 108 GLU A N 1
ATOM 858 C CA . GLU A 1 108 ? 5.579 0.969 -8.711 1.00 97.75 108 GLU A CA 1
ATOM 859 C C . GLU A 1 108 ? 5.824 1.755 -7.419 1.00 97.75 108 GLU A C 1
ATOM 861 O O . GLU A 1 108 ? 5.376 1.347 -6.348 1.00 97.75 108 GLU A O 1
ATOM 866 N N . THR A 1 109 ? 6.478 2.915 -7.523 1.00 97.75 109 THR A N 1
ATOM 867 C CA . THR A 1 109 ? 6.770 3.780 -6.371 1.00 97.75 109 THR A CA 1
ATOM 868 C C . THR A 1 109 ? 5.483 4.243 -5.687 1.00 97.75 109 THR A C 1
ATOM 870 O O . THR A 1 109 ? 5.371 4.186 -4.463 1.00 97.75 109 THR A O 1
ATOM 873 N N . ALA A 1 110 ? 4.485 4.669 -6.466 1.00 95.19 110 ALA A N 1
ATOM 874 C CA . ALA A 1 110 ? 3.203 5.121 -5.935 1.00 95.19 110 ALA A CA 1
ATOM 875 C C . ALA A 1 110 ? 2.410 3.986 -5.265 1.00 95.19 110 ALA A C 1
ATOM 877 O O . ALA A 1 110 ? 1.849 4.185 -4.188 1.00 95.19 110 ALA A O 1
ATOM 878 N N . LEU A 1 111 ? 2.370 2.800 -5.879 1.00 92.50 111 LEU A N 1
ATOM 879 C CA . LEU A 1 111 ? 1.694 1.625 -5.326 1.00 92.50 111 LEU A CA 1
ATOM 880 C C . LEU A 1 111 ? 2.386 1.117 -4.061 1.00 92.50 111 LEU A C 1
ATOM 882 O O . LEU A 1 111 ? 1.695 0.751 -3.117 1.00 92.50 111 LEU A O 1
ATOM 886 N N . SER A 1 112 ? 3.719 1.155 -4.015 1.00 96.88 112 SER A N 1
ATOM 887 C CA . SER A 1 112 ? 4.495 0.769 -2.830 1.00 96.88 112 SER A CA 1
ATOM 888 C C . SER A 1 112 ? 4.221 1.720 -1.665 1.00 96.88 112 SER A C 1
ATOM 890 O O . SER A 1 112 ? 3.827 1.278 -0.594 1.00 96.88 112 SER A O 1
ATOM 892 N N . ALA A 1 113 ? 4.281 3.035 -1.903 1.00 97.19 113 ALA A N 1
ATOM 893 C CA . ALA A 1 113 ? 3.949 4.029 -0.882 1.00 97.19 113 ALA A CA 1
ATOM 894 C C . ALA A 1 113 ? 2.493 3.910 -0.396 1.00 97.19 113 ALA A C 1
ATOM 896 O O . ALA A 1 113 ? 2.208 4.080 0.788 1.00 97.19 113 ALA A O 1
ATOM 897 N N . LYS A 1 114 ? 1.556 3.602 -1.302 1.00 93.81 114 LYS A N 1
ATOM 898 C CA . LYS A 1 114 ? 0.158 3.337 -0.944 1.00 93.81 114 LYS A CA 1
ATOM 899 C C . LYS A 1 114 ? 0.030 2.074 -0.091 1.00 93.81 114 LYS A C 1
ATOM 901 O O . LYS A 1 114 ? -0.737 2.084 0.867 1.00 93.81 114 LYS A O 1
ATOM 906 N N . LEU A 1 115 ? 0.738 1.001 -0.442 1.00 95.69 115 LEU A N 1
ATOM 907 C CA . LEU A 1 115 ? 0.737 -0.245 0.320 1.00 95.69 115 LEU A CA 1
ATOM 908 C C . LEU A 1 115 ? 1.243 -0.002 1.744 1.00 95.69 115 LEU A C 1
ATOM 910 O O . LEU A 1 115 ? 0.556 -0.381 2.687 1.00 95.69 115 LEU A O 1
ATOM 914 N N . ASP A 1 116 ? 2.353 0.718 1.903 1.00 97.44 116 ASP A N 1
ATOM 915 C CA . ASP A 1 116 ? 2.900 1.073 3.217 1.00 97.44 116 ASP A CA 1
ATOM 916 C C . ASP A 1 116 ? 1.875 1.843 4.068 1.00 97.44 116 ASP A C 1
ATOM 918 O O . ASP A 1 116 ? 1.600 1.475 5.209 1.00 97.44 116 ASP A O 1
ATOM 922 N N . GLN A 1 117 ? 1.217 2.852 3.487 1.00 95.69 117 GLN A N 1
ATOM 923 C CA . GLN A 1 117 ? 0.156 3.609 4.166 1.00 95.69 117 GLN A CA 1
ATOM 924 C C . GLN A 1 117 ? -1.037 2.736 4.572 1.00 95.69 117 GLN A C 1
ATOM 926 O O . GLN A 1 117 ? -1.624 2.942 5.636 1.00 95.69 117 GLN A O 1
ATOM 931 N N . LEU A 1 118 ? -1.423 1.772 3.732 1.00 93.00 118 LEU A N 1
ATOM 932 C CA . LEU A 1 118 ? -2.495 0.831 4.051 1.00 93.00 118 LEU A CA 1
ATOM 933 C C . LEU A 1 118 ? -2.094 -0.106 5.193 1.00 93.00 118 LEU A C 1
ATOM 935 O O . LEU A 1 118 ? -2.925 -0.375 6.054 1.00 93.00 118 LEU A O 1
ATOM 939 N N . MET A 1 119 ? -0.838 -0.555 5.241 1.00 96.81 119 MET A N 1
ATOM 940 C CA . MET A 1 119 ? -0.329 -1.396 6.328 1.00 96.81 119 MET A CA 1
ATOM 941 C C . MET A 1 119 ? -0.275 -0.639 7.660 1.00 96.81 119 MET A C 1
ATOM 943 O O . MET A 1 119 ? -0.708 -1.166 8.688 1.00 96.81 119 MET A O 1
ATOM 947 N N . GLU A 1 120 ? 0.179 0.618 7.655 1.00 97.38 120 GLU A N 1
ATOM 948 C CA . GLU A 1 120 ? 0.122 1.493 8.835 1.00 97.38 120 GLU A CA 1
ATOM 949 C C . GLU A 1 120 ? -1.324 1.699 9.301 1.00 97.38 120 GLU A C 1
ATOM 951 O O . GLU A 1 120 ? -1.634 1.613 10.492 1.00 97.38 120 GLU A O 1
ATOM 956 N N . ARG A 1 121 ? -2.240 1.932 8.354 1.00 95.81 121 ARG A N 1
ATOM 957 C CA . ARG A 1 121 ? -3.657 2.127 8.655 1.00 95.81 121 ARG A CA 1
ATOM 958 C C . ARG A 1 121 ? -4.314 0.862 9.198 1.00 95.81 121 ARG A C 1
ATOM 960 O O . ARG A 1 121 ? -5.090 0.966 10.144 1.00 95.81 121 ARG A O 1
ATOM 967 N N . TRP A 1 122 ? -4.002 -0.302 8.638 1.00 97.06 122 TRP A N 1
ATOM 968 C CA . TRP A 1 122 ? -4.482 -1.592 9.127 1.00 97.06 122 TRP A CA 1
ATOM 969 C C . TRP A 1 122 ? -4.000 -1.844 10.553 1.00 97.06 122 TRP A C 1
ATOM 971 O O . TRP A 1 122 ? -4.826 -2.122 11.413 1.00 97.06 122 TRP A O 1
ATOM 981 N N . THR A 1 123 ? -2.716 -1.601 10.831 1.00 96.94 123 THR A N 1
ATOM 982 C CA . THR A 1 123 ? -2.144 -1.719 12.184 1.00 96.94 123 THR A CA 1
ATOM 983 C C . THR A 1 123 ? -2.903 -0.850 13.189 1.00 96.94 123 THR A C 1
ATOM 985 O O . THR A 1 123 ? -3.331 -1.330 14.232 1.00 96.94 123 THR A O 1
ATOM 988 N N . TYR A 1 124 ? -3.164 0.416 12.851 1.00 94.69 124 TYR A N 1
ATOM 989 C CA . TYR A 1 124 ? -3.956 1.312 13.699 1.00 94.69 124 TYR A CA 1
ATOM 990 C C . TYR A 1 124 ? -5.388 0.807 13.949 1.00 94.69 124 TYR A C 1
ATOM 992 O O . TYR A 1 124 ? -5.938 0.989 15.037 1.00 94.69 124 TYR A O 1
ATOM 1000 N N . LEU A 1 125 ? -6.038 0.232 12.932 1.00 93.75 125 LEU A N 1
ATOM 1001 C CA . LEU A 1 125 ? -7.383 -0.314 13.096 1.00 93.75 125 LEU A CA 1
ATOM 1002 C C . LEU A 1 125 ? -7.348 -1.572 13.972 1.00 93.75 125 LEU A C 1
ATOM 1004 O O . LEU A 1 125 ? -8.236 -1.731 14.806 1.00 93.75 125 LEU A O 1
ATOM 1008 N N . GLU A 1 126 ? -6.313 -2.398 13.842 1.00 96.25 126 GLU A N 1
ATOM 1009 C CA . GLU A 1 126 ? -6.114 -3.591 14.664 1.00 96.25 126 GLU A CA 1
ATOM 1010 C C . GLU A 1 126 ? -5.932 -3.234 16.144 1.00 96.25 126 GLU A C 1
ATOM 1012 O O . GLU A 1 126 ? -6.629 -3.786 16.987 1.00 96.25 126 GLU A O 1
ATOM 1017 N N . GLU A 1 127 ? -5.137 -2.207 16.469 1.00 95.06 127 GLU A N 1
ATOM 1018 C CA . GLU A 1 127 ? -4.999 -1.708 17.850 1.00 95.06 127 GLU A CA 1
ATOM 1019 C C . GLU A 1 127 ? -6.357 -1.309 18.467 1.00 95.06 127 GLU A C 1
ATOM 1021 O O . GLU A 1 127 ? -6.619 -1.521 19.654 1.00 95.06 127 GLU A O 1
ATOM 1026 N N . ILE A 1 128 ? -7.259 -0.730 17.665 1.00 93.31 128 ILE A N 1
ATOM 1027 C CA . ILE A 1 128 ? -8.617 -0.375 18.105 1.00 93.31 128 ILE A CA 1
ATOM 1028 C C . ILE A 1 128 ? -9.506 -1.618 18.238 1.00 93.31 128 ILE A C 1
ATOM 1030 O O . ILE A 1 128 ? -10.410 -1.629 19.081 1.00 93.31 128 ILE A O 1
ATOM 1034 N N . ALA A 1 129 ? -9.303 -2.638 17.405 1.00 93.62 129 ALA A N 1
ATOM 1035 C CA . ALA A 1 129 ? -10.017 -3.906 17.493 1.00 93.62 129 ALA A CA 1
ATOM 1036 C C . ALA A 1 129 ? -9.625 -4.666 18.768 1.00 93.62 129 ALA A C 1
ATOM 1038 O O . ALA A 1 129 ? -10.514 -5.056 19.527 1.00 93.62 129 ALA A O 1
ATOM 1039 N N . GLU A 1 130 ? -8.326 -4.790 19.045 1.00 93.56 130 GLU A N 1
ATOM 1040 C CA . GLU A 1 130 ? -7.774 -5.426 20.247 1.00 93.56 130 GLU A CA 1
ATOM 1041 C C . GLU A 1 130 ? -8.265 -4.725 21.521 1.00 93.56 130 GLU A C 1
ATOM 1043 O O . GLU A 1 130 ? -8.867 -5.358 22.390 1.00 93.56 130 GLU A O 1
ATOM 1048 N 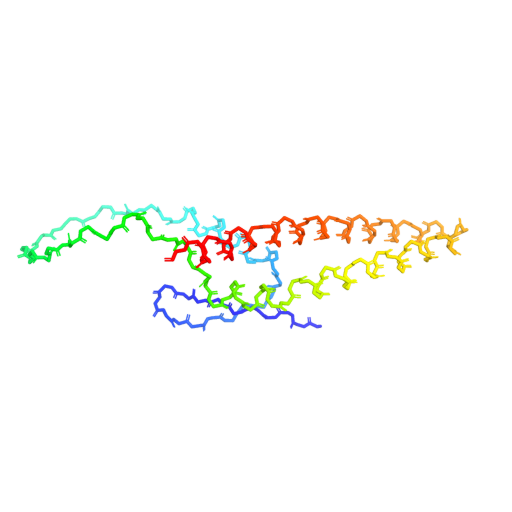N . ALA A 1 131 ? -8.157 -3.391 21.584 1.00 90.38 131 ALA A N 1
ATOM 1049 C CA . ALA A 1 131 ? -8.611 -2.618 22.742 1.00 90.38 131 ALA A CA 1
ATOM 1050 C C . ALA A 1 131 ? -10.106 -2.813 23.061 1.00 90.38 131 ALA A C 1
ATOM 1052 O O . ALA A 1 131 ? -10.521 -2.668 24.209 1.00 90.38 131 ALA A O 1
ATOM 1053 N N . GLN A 1 132 ? -10.937 -3.123 22.060 1.00 86.69 132 GLN A N 1
ATOM 1054 C CA . GLN A 1 132 ? -12.359 -3.410 22.262 1.00 86.69 132 GLN A CA 1
ATOM 1055 C C . GLN A 1 132 ? -12.641 -4.825 22.768 1.00 86.69 132 GLN A C 1
ATOM 1057 O O . GLN A 1 132 ? -13.717 -5.033 2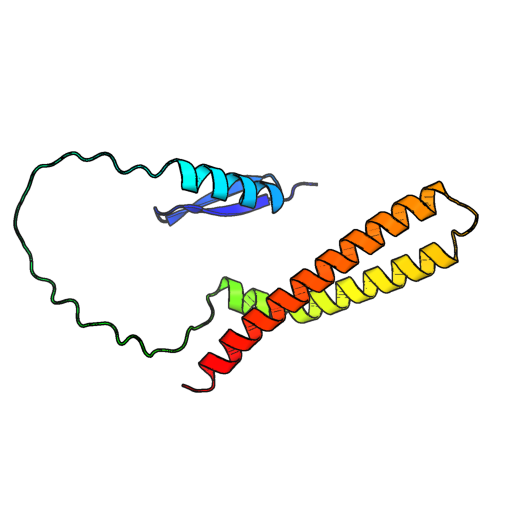3.327 1.00 86.69 132 GLN A O 1
ATOM 1062 N N . GLN A 1 133 ? -11.744 -5.784 22.533 1.00 81.56 133 GLN A N 1
ATOM 1063 C CA . GLN A 1 133 ? -11.885 -7.164 23.003 1.00 81.56 133 GLN A CA 1
ATOM 1064 C C . GLN A 1 133 ? -11.440 -7.319 24.462 1.00 81.56 133 GLN A C 1
ATOM 1066 O O . GLN A 1 133 ? -12.012 -8.129 25.187 1.00 81.56 133 GLN A O 1
ATOM 1071 N N . ASP A 1 134 ? -10.485 -6.500 24.904 1.00 75.31 134 ASP A N 1
ATOM 1072 C CA . ASP A 1 134 ? -9.921 -6.526 26.260 1.00 75.31 134 ASP A CA 1
ATOM 1073 C C . ASP A 1 134 ? -10.786 -5.820 27.331 1.00 75.31 134 ASP A C 1
ATOM 1075 O O . ASP A 1 134 ? -10.332 -5.600 28.456 1.00 75.31 134 ASP A O 1
ATOM 1079 N N . SER A 1 135 ? -12.027 -5.430 27.010 1.00 62.84 135 SER A N 1
ATOM 1080 C CA . SER A 1 135 ? -12.931 -4.660 27.892 1.00 62.84 135 SER A CA 1
ATOM 1081 C C . SER A 1 135 ? -14.304 -5.281 28.085 1.00 62.84 135 SER A C 1
ATOM 1083 O O . SER A 1 135 ? -14.835 -5.145 29.212 1.00 62.84 135 SER A O 1
#

Solvent-accessible surface area (backbone atoms only — not comparable to full-atom values): 8370 Å² total; per-residue (Å²): 139,84,54,68,45,79,47,77,46,99,88,72,49,82,45,82,42,81,50,52,75,72,56,56,55,58,49,56,57,56,57,66,73,65,74,71,84,78,87,81,87,86,90,81,84,88,78,88,71,83,74,70,80,76,70,88,80,67,62,58,71,75,50,75,68,52,50,54,43,63,76,42,47,66,60,53,46,54,49,43,54,50,51,42,55,50,42,54,56,50,42,72,74,30,76,88,38,67,68,60,36,53,54,39,52,53,49,44,53,52,42,50,55,49,43,53,53,47,53,56,51,49,52,57,49,46,57,38,52,52,41,54,70,80,109

Secondary structure (DSSP, 8-state):
---EEEEE-TTS-EEEEES-HHHHHHHHHHHHSS---------------------TTPPP---HHHHHHHHHHHHHHHHHHHHHHHHHHHHHHTTT-HHHHHHHHHHHHHHHHHHHHHHHHHHHHHHHHHHHH--

Foldseek 3Di:
DWDWDWDADPVRDIDIDTDDPVVVVVVVVVVVVPPPDDDDDDDDDDDDDPPDPPPPPQADADDPVLVVCLVCLVVVLVVLVVVLVVLVVVLVVCVVPPVSNVVSVVVNVVSVVVNVVSVVSNVVSVSSVVSNVVD

Sequence (135 aa):
LADKVFAYEPDGSLKLYTGGYTYYQQRREAEKAARVPRQESAPAAPKSVQEKPRSQDKPRRFTFSEQKEYAEIEGVIASTEGELKVVHKLMEQSAADYGKLNELSQQETALSAKLDQLMERWTYLEEIAEAQQDS

Radius of gyration: 23.01 Å; Cα contacts (8 Å, |Δi|>4): 74; chains: 1; bounding box: 41×48×62 Å

pLDDT: mean 73.47, std 23.23, range [33.59, 97.75]

Mean predicted aligned error: 16.0 Å